Protein AF-A0A820QXB4-F1 (afdb_monomer)

Structure (mmCIF, N/CA/C/O backbone):
data_AF-A0A820QXB4-F1
#
_entry.id   AF-A0A820QXB4-F1
#
loop_
_atom_site.group_PDB
_atom_site.id
_atom_site.type_symbol
_atom_site.label_atom_id
_atom_site.label_alt_id
_atom_site.label_comp_id
_atom_site.label_asym_id
_atom_site.label_entity_id
_atom_site.label_seq_id
_atom_site.pdbx_PDB_ins_code
_atom_site.Cartn_x
_atom_site.Cartn_y
_atom_site.Cartn_z
_atom_site.occupancy
_atom_site.B_iso_or_equiv
_atom_site.auth_seq_id
_atom_site.auth_comp_id
_atom_site.auth_asym_id
_atom_site.auth_atom_id
_atom_site.pdbx_PDB_model_num
ATOM 1 N N . VAL A 1 1 ? 10.154 17.492 -9.132 1.00 56.41 1 VAL A N 1
ATOM 2 C CA . VAL A 1 1 ? 9.130 16.896 -8.247 1.00 56.41 1 VAL A CA 1
ATOM 3 C C . VAL A 1 1 ? 7.779 17.353 -8.760 1.00 56.41 1 VAL A C 1
ATOM 5 O O . VAL A 1 1 ? 7.566 18.556 -8.824 1.00 56.41 1 VAL A O 1
ATOM 8 N N . TYR A 1 2 ? 6.939 16.433 -9.230 1.00 62.53 2 TYR A N 1
ATOM 9 C CA . TYR A 1 2 ? 5.558 16.750 -9.596 1.00 62.53 2 TYR A CA 1
ATOM 10 C C . TYR A 1 2 ? 4.702 16.594 -8.343 1.00 62.53 2 TYR A C 1
ATOM 12 O O . TYR A 1 2 ? 4.760 15.550 -7.697 1.00 62.53 2 TYR A O 1
ATOM 20 N N . GLN A 1 3 ? 3.959 17.634 -7.979 1.00 75.31 3 GLN A N 1
ATOM 21 C CA . GLN A 1 3 ? 2.997 17.578 -6.886 1.00 75.31 3 GLN A CA 1
ATOM 22 C C . GLN A 1 3 ? 1.615 17.360 -7.496 1.00 75.31 3 GLN A C 1
ATOM 24 O O . GLN A 1 3 ? 1.173 18.170 -8.304 1.00 75.31 3 GLN A O 1
ATOM 29 N N . ILE A 1 4 ? 0.971 16.253 -7.129 1.00 76.50 4 ILE A N 1
ATOM 30 C CA . ILE A 1 4 ? -0.415 15.967 -7.503 1.00 76.50 4 ILE A CA 1
ATOM 31 C C . ILE A 1 4 ? -1.303 16.735 -6.523 1.00 76.50 4 ILE A C 1
ATOM 33 O O . ILE A 1 4 ? -1.159 16.571 -5.309 1.00 76.50 4 ILE A O 1
ATOM 37 N N . ALA A 1 5 ? -2.179 17.594 -7.033 1.00 83.31 5 ALA A N 1
ATOM 38 C CA . ALA A 1 5 ? -3.191 18.265 -6.231 1.00 83.31 5 ALA A CA 1
ATOM 39 C C . ALA A 1 5 ? -4.432 17.374 -6.085 1.00 83.31 5 ALA A C 1
ATOM 41 O O . ALA A 1 5 ? -4.727 16.545 -6.943 1.00 83.31 5 ALA A O 1
ATOM 42 N N . ASP A 1 6 ? -5.228 17.595 -5.037 1.00 80.56 6 ASP A N 1
ATOM 43 C CA . ASP A 1 6 ? -6.490 16.865 -4.842 1.00 80.56 6 ASP A CA 1
ATOM 44 C C . ASP A 1 6 ? -7.456 17.018 -6.032 1.00 80.56 6 ASP A C 1
ATOM 46 O O . ASP A 1 6 ? -8.269 16.133 -6.287 1.00 80.56 6 ASP A O 1
ATOM 50 N N . SER A 1 7 ? -7.366 18.130 -6.772 1.00 88.44 7 SER A N 1
ATOM 51 C CA . SER A 1 7 ? -8.154 18.380 -7.985 1.00 88.44 7 SER A CA 1
ATOM 52 C C . SER A 1 7 ? -7.769 17.494 -9.169 1.00 88.44 7 SER A C 1
ATOM 54 O O . SER A 1 7 ? -8.577 17.334 -10.079 1.00 88.44 7 SER A O 1
ATOM 56 N N . ASP A 1 8 ? -6.561 16.931 -9.163 1.00 86.81 8 ASP A N 1
ATOM 57 C CA . ASP A 1 8 ? -6.064 16.056 -10.229 1.00 86.81 8 ASP A CA 1
ATOM 58 C C . ASP A 1 8 ? -6.556 14.610 -10.047 1.00 86.81 8 ASP A C 1
ATOM 60 O O . ASP A 1 8 ? -6.450 13.788 -10.957 1.00 86.81 8 ASP A O 1
ATOM 64 N N . ILE A 1 9 ? -7.099 14.289 -8.866 1.00 86.31 9 ILE A N 1
ATOM 65 C CA . ILE A 1 9 ? -7.596 12.959 -8.520 1.00 86.31 9 ILE A CA 1
ATOM 66 C C . ILE A 1 9 ? -9.093 12.888 -8.817 1.00 86.31 9 ILE A C 1
ATOM 68 O O . ILE A 1 9 ? -9.925 13.457 -8.102 1.00 86.31 9 ILE A O 1
ATOM 72 N N . ASN A 1 10 ? -9.457 12.106 -9.831 1.00 90.12 10 ASN A N 1
ATOM 73 C CA . ASN A 1 10 ? -10.842 11.700 -10.011 1.00 90.12 10 ASN A CA 1
ATOM 74 C C . ASN A 1 10 ? -11.232 10.692 -8.919 1.00 90.12 10 ASN A C 1
ATOM 76 O O . ASN A 1 10 ? -10.693 9.589 -8.848 1.00 90.12 10 ASN A O 1
ATOM 80 N N . LYS A 1 11 ? -12.186 11.066 -8.062 1.00 88.62 11 LYS A N 1
ATOM 81 C CA . LYS A 1 11 ? -12.616 10.238 -6.924 1.00 88.62 11 LYS A CA 1
ATOM 82 C C . LYS A 1 11 ? -13.301 8.944 -7.348 1.00 88.62 11 LYS A C 1
ATOM 84 O O . LYS A 1 11 ? -13.248 7.980 -6.590 1.00 88.62 11 LYS A O 1
ATOM 89 N N . ASP A 1 12 ? -13.900 8.921 -8.533 1.00 92.75 12 ASP A N 1
ATOM 90 C CA . ASP A 1 12 ? -14.580 7.734 -9.053 1.00 92.75 12 ASP A CA 1
ATOM 91 C C . ASP A 1 12 ? -13.585 6.643 -9.484 1.00 92.75 12 ASP A C 1
ATOM 93 O O . ASP A 1 12 ? -13.932 5.463 -9.498 1.00 92.75 12 ASP A O 1
ATOM 97 N N . ASP A 1 13 ? -12.327 7.018 -9.740 1.00 89.94 13 ASP A N 1
ATOM 98 C CA . ASP A 1 13 ? -11.244 6.091 -10.093 1.00 89.94 13 ASP A CA 1
ATOM 99 C C . ASP A 1 13 ? -10.495 5.559 -8.852 1.00 89.94 13 ASP A C 1
ATOM 101 O O . ASP A 1 13 ? -9.607 4.707 -8.957 1.00 89.94 13 ASP A O 1
ATOM 105 N N . VAL A 1 14 ? -10.837 6.040 -7.649 1.00 90.56 14 VAL A N 1
ATOM 106 C CA . VAL A 1 14 ? -10.169 5.644 -6.404 1.00 90.56 14 VAL A CA 1
ATOM 107 C C . VAL A 1 14 ? -10.718 4.315 -5.893 1.00 90.56 14 VAL A C 1
ATOM 109 O O . VAL A 1 14 ? -11.868 4.201 -5.470 1.00 90.56 14 VAL A O 1
ATOM 112 N N . VAL A 1 15 ? -9.843 3.313 -5.817 1.00 91.50 15 VAL A N 1
ATOM 113 C CA . VAL A 1 15 ? -10.165 2.002 -5.243 1.00 91.50 15 VAL A CA 1
ATOM 114 C C . VAL A 1 15 ? -9.696 1.924 -3.789 1.00 91.50 15 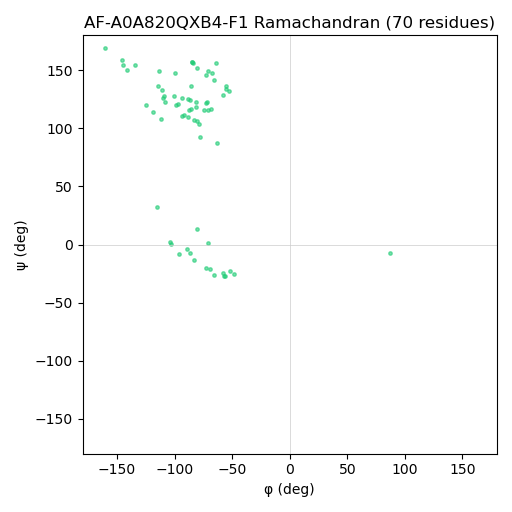VAL A C 1
ATOM 116 O O . VAL A 1 15 ? -8.507 2.042 -3.493 1.00 91.50 15 VAL A O 1
ATOM 119 N N . ILE A 1 16 ? -10.629 1.677 -2.861 1.00 91.38 16 ILE A N 1
ATOM 120 C CA . ILE A 1 16 ? -10.310 1.466 -1.441 1.00 91.38 16 ILE A CA 1
ATOM 121 C C . ILE A 1 16 ? -10.031 -0.017 -1.181 1.00 91.38 16 ILE A C 1
ATOM 123 O O . ILE A 1 16 ? -10.938 -0.851 -1.149 1.00 91.38 16 ILE A O 1
ATOM 127 N N . CYS A 1 17 ? -8.768 -0.339 -0.912 1.00 90.06 17 CYS A N 1
ATOM 128 C CA . CYS A 1 17 ? -8.341 -1.694 -0.577 1.00 90.06 17 CYS A CA 1
ATOM 129 C C . CYS A 1 17 ? -8.613 -2.022 0.900 1.00 90.06 17 CYS A C 1
ATOM 131 O O . CYS A 1 17 ? -7.892 -1.579 1.796 1.00 90.06 17 CYS A O 1
ATOM 133 N N . THR A 1 18 ? -9.627 -2.849 1.167 1.00 89.12 18 THR A N 1
ATOM 134 C CA . THR A 1 18 ? -9.849 -3.413 2.508 1.00 89.12 18 THR A CA 1
ATOM 135 C C . THR A 1 18 ? -9.056 -4.707 2.661 1.00 89.12 18 THR A C 1
ATOM 137 O O . THR A 1 18 ? -9.336 -5.697 1.989 1.00 89.12 18 THR A O 1
ATOM 140 N N . VAL A 1 19 ? -8.083 -4.715 3.572 1.00 88.56 19 VAL A N 1
ATOM 141 C CA . VAL A 1 19 ? -7.185 -5.855 3.805 1.00 88.56 19 VAL A CA 1
ATOM 142 C C . VAL A 1 19 ? -7.376 -6.465 5.187 1.00 88.56 19 VAL A C 1
ATOM 144 O O . VAL A 1 19 ? -7.486 -5.767 6.194 1.00 88.56 19 VAL A O 1
ATOM 147 N N . LYS A 1 20 ? -7.398 -7.799 5.237 1.00 91.94 20 LYS A N 1
ATOM 148 C CA . LYS A 1 20 ? -7.373 -8.566 6.489 1.00 91.94 20 LYS A CA 1
ATOM 149 C C . LYS A 1 20 ? -5.929 -8.743 6.962 1.00 91.94 20 LYS A C 1
ATOM 151 O O . LYS A 1 20 ? -5.001 -8.728 6.158 1.00 91.94 20 LYS A O 1
ATOM 156 N N . ARG A 1 21 ? -5.738 -8.973 8.265 1.00 90.56 21 ARG A N 1
ATOM 157 C CA . ARG A 1 21 ? -4.425 -9.361 8.807 1.00 90.56 21 ARG A CA 1
ATOM 158 C C . ARG A 1 21 ? -3.919 -10.614 8.086 1.00 90.56 21 ARG A C 1
ATOM 160 O O . ARG A 1 21 ? -4.681 -11.561 7.911 1.00 90.56 21 ARG A O 1
ATOM 167 N N . GLY A 1 22 ? -2.654 -10.595 7.675 1.00 92.00 22 GLY A N 1
ATOM 168 C CA . GLY A 1 22 ? -2.027 -11.666 6.893 1.00 92.00 22 GLY A CA 1
ATOM 169 C C . GLY A 1 22 ? -2.197 -11.544 5.374 1.00 92.00 22 GLY A C 1
ATOM 170 O O . GLY A 1 22 ? -1.566 -12.306 4.651 1.00 92.00 22 GLY A O 1
ATOM 171 N N . ALA A 1 23 ? -2.999 -10.597 4.874 1.00 93.88 23 ALA A N 1
ATOM 172 C CA . ALA A 1 23 ? -3.038 -10.284 3.447 1.00 93.88 23 ALA A CA 1
ATOM 173 C C . ALA A 1 23 ? -1.872 -9.364 3.046 1.00 93.88 23 ALA A C 1
ATOM 175 O O . ALA A 1 23 ? -1.402 -8.560 3.852 1.00 93.88 23 ALA A O 1
ATOM 176 N N . GLY A 1 24 ? -1.450 -9.463 1.784 1.00 92.25 24 GLY A N 1
ATOM 177 C CA . GLY A 1 24 ? -0.496 -8.550 1.155 1.00 92.25 24 GLY A CA 1
ATOM 178 C C . GLY A 1 24 ? -1.158 -7.740 0.043 1.00 92.25 24 GLY A C 1
ATOM 179 O O . GLY A 1 24 ? -2.087 -8.220 -0.607 1.00 92.25 24 GLY A O 1
ATOM 180 N N . ILE A 1 25 ? -0.672 -6.519 -0.176 1.00 91.56 25 ILE A N 1
ATOM 181 C CA . ILE A 1 25 ? -1.005 -5.707 -1.350 1.00 91.56 25 ILE A CA 1
ATOM 182 C C . ILE A 1 25 ? 0.253 -5.644 -2.209 1.00 91.56 25 ILE A C 1
ATOM 184 O O . ILE A 1 25 ? 1.310 -5.257 -1.718 1.00 91.56 25 ILE A O 1
ATOM 188 N N . PHE A 1 26 ? 0.126 -6.016 -3.480 1.00 91.56 26 PHE A N 1
ATOM 189 C CA . PHE A 1 26 ? 1.191 -5.899 -4.470 1.00 91.56 26 PHE A CA 1
ATOM 190 C C . PHE A 1 26 ? 0.811 -4.801 -5.453 1.00 91.56 26 PHE A C 1
ATOM 192 O O . PHE A 1 26 ? -0.292 -4.812 -5.999 1.00 91.56 26 PHE A O 1
ATOM 199 N N . PHE A 1 27 ? 1.712 -3.852 -5.662 1.00 89.44 27 PHE A N 1
ATOM 200 C CA . PHE A 1 27 ? 1.513 -2.754 -6.596 1.00 89.44 27 PHE A CA 1
ATOM 201 C C . PHE A 1 27 ? 2.834 -2.388 -7.271 1.00 89.44 27 PHE A C 1
ATOM 203 O O . PHE A 1 27 ? 3.909 -2.633 -6.728 1.00 89.44 27 PHE A O 1
ATOM 210 N N . SER A 1 28 ? 2.739 -1.820 -8.474 1.00 87.00 28 SER A N 1
ATOM 211 C CA . SER A 1 28 ? 3.893 -1.240 -9.163 1.00 87.00 28 SER A CA 1
ATOM 212 C C . SER A 1 28 ? 4.296 0.064 -8.486 1.00 87.00 28 SER A C 1
ATOM 214 O O . SER A 1 28 ? 3.446 0.841 -8.061 1.00 87.00 28 SER A O 1
ATOM 216 N N . ASP A 1 29 ? 5.594 0.332 -8.475 1.00 82.81 29 ASP A N 1
ATOM 217 C CA . ASP A 1 29 ? 6.209 1.623 -8.153 1.00 82.81 29 ASP A CA 1
ATOM 218 C C . ASP A 1 29 ? 5.586 2.832 -8.882 1.00 82.81 29 ASP A C 1
ATOM 220 O O . ASP A 1 29 ? 5.635 3.949 -8.373 1.00 82.81 29 ASP A O 1
ATOM 224 N N . ARG A 1 30 ? 4.960 2.622 -10.046 1.00 83.12 30 ARG A N 1
ATOM 225 C CA . ARG A 1 30 ? 4.264 3.659 -10.823 1.00 83.12 30 ARG A CA 1
ATOM 22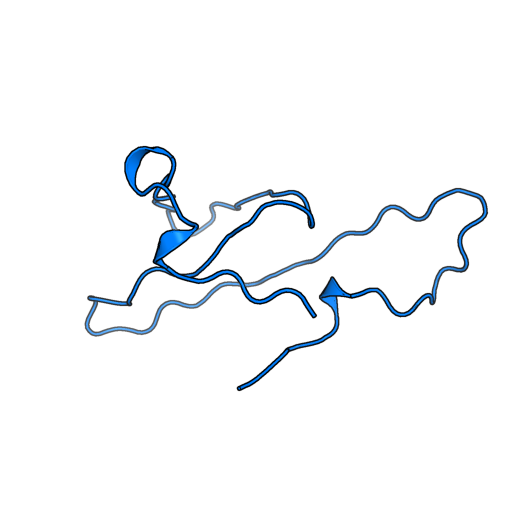6 C C . ARG A 1 30 ? 2.807 3.875 -10.418 1.00 83.12 30 ARG A C 1
ATOM 228 O O . ARG A 1 30 ? 2.167 4.784 -10.945 1.00 83.12 30 ARG A O 1
ATOM 235 N N . LEU A 1 31 ? 2.252 3.044 -9.535 1.00 86.88 31 LEU A N 1
ATOM 236 C CA . LEU A 1 31 ? 0.877 3.213 -9.078 1.00 86.88 31 LEU A CA 1
ATOM 237 C C . LEU A 1 31 ? 0.793 4.433 -8.156 1.00 86.88 31 LEU A C 1
ATOM 239 O O . LEU A 1 31 ? 1.434 4.461 -7.108 1.00 86.88 31 LEU A O 1
ATOM 243 N N . VAL A 1 32 ? -0.049 5.410 -8.495 1.00 86.19 32 VAL A N 1
ATOM 244 C CA . VAL A 1 32 ? -0.408 6.485 -7.560 1.00 86.19 32 VAL A CA 1
ATOM 245 C C . VAL A 1 32 ? -1.247 5.875 -6.439 1.00 86.19 32 VAL A C 1
ATOM 247 O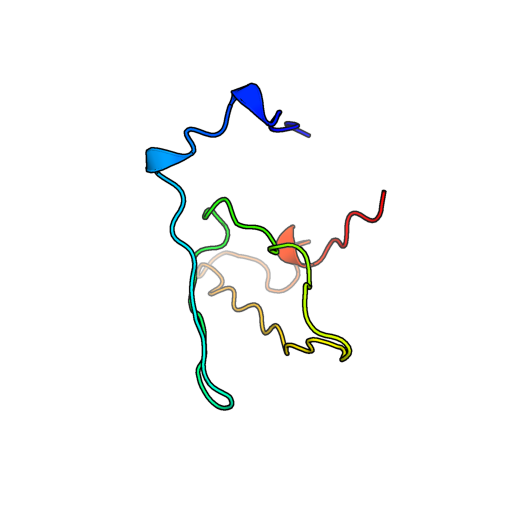 O . VAL A 1 32 ? -2.324 5.335 -6.683 1.00 86.19 32 VAL A O 1
ATOM 250 N N . HIS A 1 33 ? -0.741 5.921 -5.211 1.00 89.00 33 HIS A N 1
ATOM 251 C CA . HIS A 1 33 ? -1.398 5.330 -4.050 1.00 89.00 33 HIS A CA 1
ATOM 252 C C . HIS A 1 33 ? -1.145 6.168 -2.797 1.00 89.00 33 HIS A C 1
ATOM 254 O O . HIS A 1 33 ? -0.194 6.943 -2.717 1.00 89.00 33 HIS A O 1
ATOM 260 N N . GLY A 1 34 ? -2.014 6.006 -1.802 1.00 87.62 34 GLY A N 1
ATOM 261 C CA . GLY A 1 34 ? -1.938 6.751 -0.555 1.00 87.62 34 GLY A CA 1
ATOM 262 C C . GLY A 1 34 ? -2.719 6.080 0.566 1.00 87.62 34 GLY A C 1
ATOM 263 O O . GLY A 1 34 ? -3.484 5.138 0.356 1.00 87.62 34 GLY A O 1
ATOM 264 N N . SER A 1 35 ? -2.511 6.569 1.786 1.00 88.38 35 SER A N 1
ATOM 265 C CA . SER A 1 35 ? -3.222 6.073 2.962 1.00 88.38 35 SER A CA 1
ATOM 266 C C . SER A 1 35 ? -4.559 6.779 3.146 1.00 88.38 35 SER A C 1
ATOM 268 O O . SER A 1 35 ? -4.643 8.002 3.116 1.00 88.38 35 SER A O 1
ATOM 270 N N . THR A 1 36 ? -5.603 6.012 3.455 1.00 89.12 36 THR A N 1
ATOM 271 C CA . THR A 1 36 ? -6.845 6.579 3.994 1.00 89.12 36 THR A CA 1
ATOM 272 C C . THR A 1 36 ? -6.634 7.057 5.430 1.00 89.12 36 THR A C 1
ATOM 274 O O . THR A 1 36 ? -5.877 6.429 6.182 1.00 89.12 36 THR A O 1
ATOM 277 N N . THR A 1 37 ? -7.368 8.094 5.846 1.00 90.69 37 THR A N 1
ATOM 278 C CA . THR A 1 37 ? -7.432 8.536 7.249 1.00 90.69 37 THR A CA 1
ATOM 279 C C . THR A 1 37 ? -7.783 7.366 8.167 1.00 90.69 37 THR A C 1
ATOM 281 O O . THR A 1 37 ? -8.742 6.631 7.907 1.00 90.69 37 THR A O 1
ATOM 284 N N . ASN A 1 38 ? -7.031 7.198 9.256 1.00 92.00 38 ASN A N 1
ATOM 285 C CA . ASN A 1 38 ? -7.367 6.216 10.279 1.00 92.00 38 ASN A CA 1
ATOM 286 C C . ASN A 1 38 ? -8.558 6.723 11.106 1.00 92.00 38 ASN A C 1
ATOM 288 O O . ASN A 1 38 ? -8.462 7.753 11.766 1.00 92.00 38 ASN A O 1
ATOM 292 N N . ARG A 1 39 ? -9.686 6.008 11.043 1.00 93.19 39 ARG A N 1
ATOM 293 C CA . ARG A 1 39 ? -10.903 6.311 11.819 1.00 93.19 39 ARG A CA 1
ATOM 294 C C . ARG A 1 39 ? -11.095 5.375 13.017 1.00 93.19 39 ARG A C 1
ATOM 296 O O . ARG A 1 39 ? -12.095 5.490 13.718 1.00 93.19 39 ARG A O 1
ATOM 303 N N . ALA A 1 40 ? -10.182 4.427 13.226 1.00 90.94 40 ALA A N 1
ATOM 304 C CA . ALA A 1 40 ? -10.206 3.543 14.382 1.00 90.94 40 ALA A CA 1
ATOM 305 C C . ALA A 1 40 ? -9.524 4.211 15.585 1.00 90.94 40 ALA A C 1
ATOM 307 O O . ALA A 1 40 ? -8.656 5.064 15.426 1.00 90.94 40 ALA A O 1
ATOM 308 N N . SER A 1 41 ? -9.867 3.774 16.796 1.00 94.69 41 SER A N 1
ATOM 309 C CA . SER A 1 41 ? -9.217 4.215 18.040 1.00 94.69 41 SER A CA 1
ATOM 310 C C . SER A 1 41 ? -7.885 3.503 18.316 1.00 94.69 41 SER A C 1
ATOM 312 O O . SER A 1 41 ? -7.400 3.518 19.444 1.00 94.69 41 SER A O 1
ATOM 314 N N . ILE A 1 42 ? -7.344 2.801 17.320 1.00 94.31 42 ILE A N 1
ATOM 315 C CA . ILE A 1 42 ? -6.111 2.021 17.411 1.00 94.31 42 ILE A CA 1
ATOM 316 C C . ILE A 1 42 ? -5.236 2.307 16.198 1.00 94.31 42 ILE A C 1
ATOM 318 O O . ILE A 1 42 ? -5.739 2.634 15.119 1.00 94.31 42 ILE A O 1
ATOM 322 N N . ASP A 1 43 ? -3.935 2.119 16.365 1.00 94.00 43 ASP A N 1
ATOM 323 C CA . ASP A 1 43 ? -2.976 2.279 15.283 1.00 94.00 43 ASP A CA 1
ATOM 324 C C . ASP A 1 43 ? -3.132 1.202 14.205 1.00 94.00 43 ASP A C 1
ATOM 326 O O . ASP A 1 43 ? -3.466 0.040 14.468 1.00 94.00 43 ASP A O 1
ATOM 330 N N . ARG A 1 44 ? -2.839 1.599 12.965 1.00 90.81 44 ARG A N 1
ATOM 331 C CA . ARG A 1 44 ? -2.782 0.711 11.804 1.00 90.81 44 ARG A CA 1
ATOM 332 C C . ARG A 1 44 ? -1.336 0.597 11.338 1.00 90.81 44 ARG A C 1
ATOM 334 O O . ARG A 1 44 ? -0.812 1.526 10.733 1.00 90.81 44 ARG A O 1
ATOM 341 N N . TYR A 1 45 ? -0.730 -0.560 11.579 1.00 90.31 45 T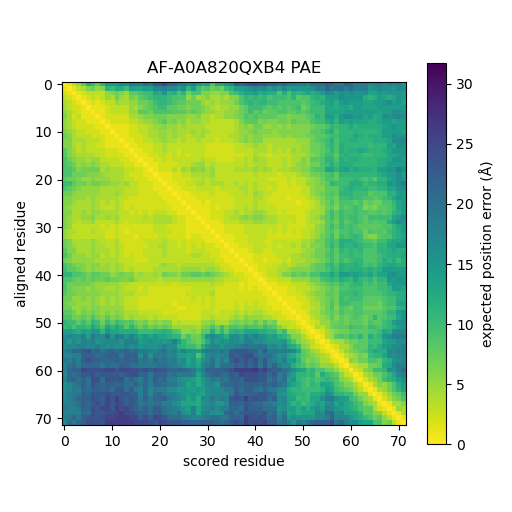YR A N 1
ATOM 342 C CA . TYR A 1 45 ? 0.635 -0.872 11.156 1.00 90.31 45 TYR A CA 1
ATOM 343 C C . TYR A 1 45 ? 0.649 -1.711 9.875 1.00 90.31 45 TYR A C 1
ATOM 345 O O . TYR A 1 45 ? -0.232 -2.546 9.662 1.00 90.31 45 TYR A O 1
ATOM 353 N N . THR A 1 46 ? 1.671 -1.509 9.044 1.00 91.25 46 THR A N 1
ATOM 354 C CA . THR A 1 46 ? 1.959 -2.331 7.864 1.00 91.25 46 THR A CA 1
ATOM 355 C C . THR A 1 46 ? 3.465 -2.518 7.717 1.00 91.25 46 THR A C 1
ATOM 357 O O . THR A 1 46 ? 4.238 -1.646 8.109 1.00 91.25 46 THR A O 1
ATOM 360 N N . VAL A 1 47 ? 3.877 -3.645 7.141 1.00 91.19 47 VAL A N 1
ATOM 361 C CA . VAL A 1 47 ? 5.260 -3.873 6.711 1.00 91.19 47 VAL A CA 1
ATOM 362 C C . VAL A 1 47 ? 5.309 -3.642 5.208 1.00 91.19 47 VAL A C 1
ATOM 364 O O . VAL A 1 47 ? 4.503 -4.212 4.475 1.00 91.19 47 VAL A O 1
ATOM 367 N N . ILE A 1 48 ? 6.230 -2.793 4.756 1.00 89.50 48 ILE A N 1
ATOM 368 C CA . ILE A 1 48 ? 6.443 -2.511 3.336 1.00 89.50 48 ILE A CA 1
ATOM 369 C C . ILE A 1 48 ? 7.758 -3.168 2.932 1.00 89.50 48 ILE A C 1
ATOM 371 O O . ILE A 1 48 ? 8.798 -2.907 3.533 1.00 89.50 48 ILE A O 1
ATOM 375 N N . SER A 1 49 ? 7.696 -4.038 1.929 1.00 87.50 49 SER A N 1
ATOM 376 C CA . SER A 1 49 ? 8.869 -4.631 1.298 1.00 87.50 49 SER A CA 1
ATOM 377 C C . SER A 1 49 ? 8.864 -4.228 -0.165 1.00 87.50 49 SER A C 1
ATOM 379 O O . SER A 1 49 ? 7.955 -4.588 -0.912 1.00 87.50 49 SER A O 1
ATOM 381 N N . THR A 1 50 ? 9.858 -3.438 -0.552 1.00 83.94 50 THR A N 1
ATOM 382 C CA . THR A 1 50 ? 10.020 -2.981 -1.929 1.00 83.94 50 THR A CA 1
ATOM 383 C C . THR A 1 50 ? 10.950 -3.938 -2.656 1.00 83.94 50 THR A C 1
ATOM 385 O O . THR A 1 50 ? 12.068 -4.183 -2.203 1.00 83.94 50 THR A O 1
ATOM 388 N N . TYR A 1 51 ? 10.492 -4.463 -3.788 1.00 79.31 51 TYR A N 1
ATOM 389 C CA . TYR A 1 51 ? 11.289 -5.301 -4.671 1.00 79.31 51 TYR A CA 1
ATOM 390 C C . TYR A 1 51 ? 11.579 -4.549 -5.971 1.00 79.31 51 TYR A C 1
ATOM 392 O O . TYR A 1 51 ? 10.671 -3.975 -6.568 1.00 79.31 51 TYR A O 1
ATOM 400 N N . HIS A 1 52 ? 12.838 -4.582 -6.401 1.00 74.69 52 HIS A N 1
ATOM 401 C CA . HIS A 1 52 ? 13.286 -4.110 -7.708 1.00 74.69 52 HIS A CA 1
ATOM 402 C C . HIS A 1 52 ? 14.025 -5.2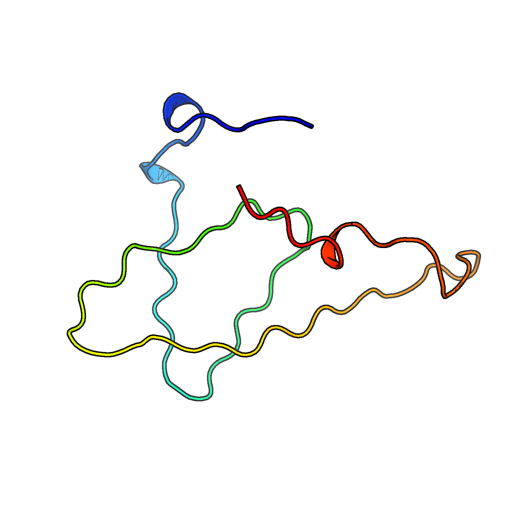61 -8.384 1.00 74.69 52 HIS A C 1
ATOM 404 O O . HIS A 1 52 ? 15.002 -5.770 -7.830 1.00 74.69 52 HIS A O 1
ATOM 410 N N . ALA A 1 53 ? 13.539 -5.698 -9.544 1.00 71.00 53 ALA A N 1
ATOM 411 C CA . ALA A 1 53 ? 14.302 -6.597 -10.397 1.00 71.00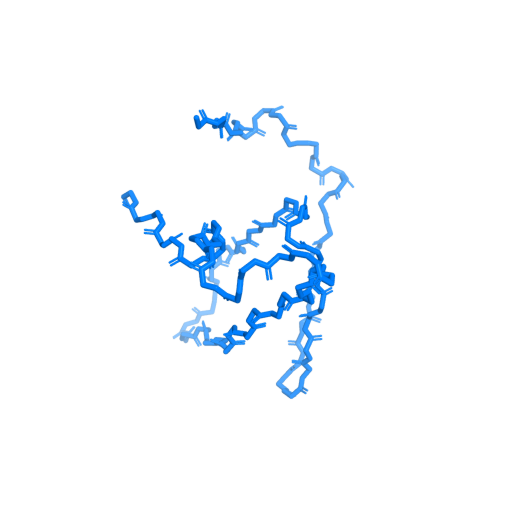 53 ALA A CA 1
ATOM 412 C C . ALA A 1 53 ? 15.255 -5.734 -11.223 1.00 71.00 53 ALA A C 1
ATOM 414 O O . ALA A 1 53 ? 14.806 -5.026 -12.123 1.00 71.00 53 ALA A O 1
ATOM 415 N N . SER A 1 54 ? 16.543 -5.780 -10.891 1.00 64.88 54 SER A N 1
ATOM 416 C CA . SER A 1 54 ? 17.584 -5.119 -11.675 1.00 64.88 54 SER A CA 1
ATOM 417 C C . SER A 1 54 ? 17.529 -5.599 -13.125 1.00 64.88 54 SER A C 1
ATOM 419 O O . SER A 1 54 ? 17.392 -6.803 -13.362 1.00 64.88 54 SER A O 1
ATOM 421 N N . ALA A 1 55 ? 17.646 -4.684 -14.088 1.00 68.50 55 ALA A N 1
ATOM 422 C CA . ALA A 1 55 ? 17.968 -5.090 -15.455 1.00 68.50 55 ALA A CA 1
ATOM 423 C C . ALA A 1 55 ? 19.377 -5.718 -15.495 1.00 68.50 55 ALA A C 1
ATOM 425 O O . ALA A 1 55 ? 20.202 -5.439 -14.623 1.00 68.50 55 ALA A O 1
ATOM 426 N N . ASP A 1 56 ? 19.660 -6.563 -16.492 1.00 71.81 56 ASP A N 1
ATOM 427 C CA . ASP A 1 56 ? 20.937 -7.299 -16.588 1.00 71.81 56 ASP A CA 1
ATOM 428 C C . ASP A 1 56 ? 22.175 -6.376 -16.615 1.00 71.81 56 ASP A C 1
ATOM 430 O O . ASP A 1 56 ? 23.276 -6.789 -16.253 1.00 71.81 56 ASP A O 1
ATOM 434 N N . ASP A 1 57 ? 21.999 -5.126 -17.043 1.00 76.88 57 ASP A N 1
ATOM 435 C CA . ASP A 1 57 ? 23.018 -4.083 -17.152 1.00 76.88 57 ASP A CA 1
ATOM 436 C C . ASP A 1 57 ? 22.948 -3.027 -16.035 1.00 76.88 57 ASP A C 1
ATOM 438 O O . ASP A 1 57 ? 23.737 -2.078 -16.023 1.00 76.88 57 ASP A O 1
ATOM 442 N N . GLU A 1 58 ? 22.029 -3.179 -15.081 1.00 63.81 58 GLU A N 1
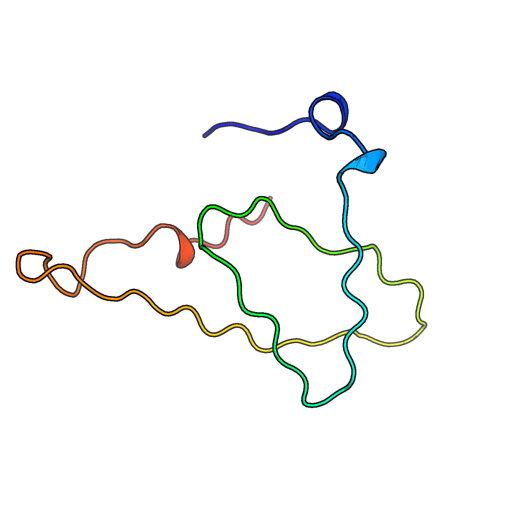ATOM 443 C CA . GLU A 1 58 ? 21.819 -2.203 -14.022 1.00 63.81 58 GLU A CA 1
ATOM 444 C C . GLU A 1 58 ? 22.761 -2.462 -12.833 1.00 63.81 58 GLU A C 1
ATOM 446 O O . GLU A 1 58 ? 22.754 -3.550 -12.246 1.00 63.81 58 GLU A O 1
ATOM 451 N N . PRO A 1 59 ? 23.566 -1.468 -12.411 1.00 66.12 59 PRO A N 1
ATOM 452 C CA . PRO A 1 59 ? 24.328 -1.569 -11.176 1.00 66.12 59 PRO A CA 1
ATOM 453 C C . PRO A 1 59 ? 23.381 -1.813 -9.995 1.00 66.12 59 PRO A C 1
ATOM 455 O O . PRO A 1 59 ? 22.438 -1.054 -9.783 1.00 66.12 59 PRO A O 1
ATOM 458 N N . PHE A 1 60 ? 23.668 -2.838 -9.189 1.00 61.00 60 PHE A N 1
ATOM 459 C CA . PHE A 1 60 ? 22.849 -3.248 -8.036 1.00 61.00 60 PHE A CA 1
ATOM 460 C C . PHE A 1 60 ? 22.522 -2.109 -7.043 1.00 61.00 60 PHE A C 1
ATOM 462 O O . PHE A 1 60 ? 21.544 -2.195 -6.301 1.00 61.00 60 PHE A O 1
ATOM 469 N N . ASP A 1 61 ? 23.331 -1.046 -7.027 1.00 58.22 61 ASP A N 1
ATOM 470 C CA . ASP A 1 61 ? 23.294 0.023 -6.026 1.00 58.22 61 ASP A CA 1
ATOM 471 C C . ASP A 1 61 ? 22.913 1.404 -6.590 1.00 58.22 61 ASP A C 1
ATOM 473 O O . ASP A 1 61 ? 23.388 2.438 -6.121 1.00 58.22 61 ASP A O 1
ATOM 477 N N . LEU A 1 62 ? 22.062 1.457 -7.620 1.00 57.66 62 LEU A N 1
ATOM 478 C CA . LEU A 1 62 ? 21.455 2.731 -8.005 1.00 57.66 62 LEU A CA 1
ATOM 479 C C . LEU A 1 62 ? 20.527 3.240 -6.890 1.00 57.66 62 LEU A C 1
ATOM 481 O O . LEU A 1 62 ? 19.797 2.482 -6.244 1.00 57.66 62 LEU A O 1
ATOM 485 N N . SER A 1 63 ? 20.549 4.556 -6.676 1.00 56.59 63 SER A N 1
ATOM 486 C CA . SER A 1 63 ? 19.664 5.274 -5.758 1.00 56.59 63 SER A CA 1
ATOM 487 C C . SER A 1 63 ? 18.211 5.134 -6.221 1.00 56.59 63 SER A C 1
ATOM 489 O O . SER A 1 63 ? 17.711 5.938 -7.008 1.00 56.59 63 SER A O 1
ATOM 491 N N . PHE A 1 64 ? 17.550 4.063 -5.782 1.00 57.25 64 PHE A N 1
ATOM 492 C CA . PHE A 1 64 ? 16.179 3.749 -6.159 1.00 57.25 64 PHE A CA 1
ATOM 493 C C . PHE A 1 64 ? 15.210 4.717 -5.455 1.00 57.25 64 PHE A C 1
ATOM 495 O O . PHE A 1 64 ? 15.187 4.731 -4.221 1.00 57.25 64 PHE A O 1
ATOM 502 N N . PRO A 1 65 ? 14.383 5.491 -6.186 1.00 55.16 65 PRO A N 1
ATOM 503 C CA . PRO A 1 65 ? 13.520 6.524 -5.601 1.00 55.16 65 PRO A CA 1
ATOM 504 C C . PRO A 1 65 ? 12.563 6.011 -4.519 1.00 55.16 65 PRO A C 1
ATOM 506 O O . PRO A 1 65 ? 12.233 6.740 -3.591 1.00 55.16 65 PRO A O 1
ATOM 509 N N . ALA A 1 66 ? 12.169 4.732 -4.563 1.00 54.09 66 ALA A N 1
ATOM 510 C CA . ALA A 1 66 ? 11.330 4.136 -3.521 1.00 54.09 66 ALA A CA 1
ATOM 511 C C . ALA A 1 66 ? 12.051 3.922 -2.167 1.00 54.09 66 ALA A C 1
ATOM 513 O O . ALA A 1 66 ? 11.451 3.376 -1.242 1.00 54.09 66 ALA A O 1
ATOM 514 N N . ARG A 1 67 ? 13.330 4.315 -2.045 1.00 51.34 67 ARG A N 1
ATOM 515 C CA . ARG A 1 67 ? 14.093 4.359 -0.784 1.00 51.34 67 ARG A CA 1
ATOM 516 C C . ARG A 1 67 ? 14.102 5.751 -0.135 1.00 51.34 67 ARG A C 1
ATOM 518 O O . ARG A 1 67 ? 14.565 5.867 0.998 1.00 51.34 67 ARG A O 1
ATOM 525 N N . GLU A 1 68 ? 13.602 6.791 -0.804 1.00 48.59 68 GLU A N 1
ATOM 526 C CA . GLU A 1 68 ? 13.538 8.142 -0.239 1.00 48.59 68 GLU A CA 1
ATOM 527 C C . GLU A 1 68 ? 12.192 8.375 0.459 1.00 48.59 68 GLU A C 1
ATOM 529 O O . GLU A 1 68 ? 11.137 8.454 -0.169 1.00 48.59 68 GLU A O 1
ATOM 534 N N . ILE A 1 69 ? 12.221 8.493 1.790 1.00 46.62 69 ILE A N 1
ATOM 535 C CA . ILE A 1 69 ? 11.067 8.960 2.561 1.00 46.62 69 ILE A CA 1
ATOM 536 C C . ILE A 1 69 ? 11.020 10.484 2.430 1.00 46.62 69 ILE A C 1
ATOM 538 O O . ILE A 1 69 ? 11.784 11.192 3.084 1.00 46.62 69 ILE A O 1
ATOM 542 N N . LEU A 1 70 ? 10.111 10.996 1.602 1.00 47.47 70 LEU A N 1
ATOM 543 C CA . LEU A 1 70 ? 9.779 12.418 1.589 1.00 47.47 70 LEU A CA 1
ATOM 544 C C . LEU A 1 70 ? 8.857 12.713 2.780 1.00 47.47 70 LEU A C 1
ATOM 546 O O . LEU A 1 70 ? 7.642 12.546 2.696 1.00 47.47 70 LEU A O 1
ATOM 550 N N . SER A 1 71 ? 9.439 13.102 3.915 1.00 38.72 71 SER A N 1
ATOM 551 C CA . SER A 1 71 ? 8.690 13.682 5.033 1.00 38.72 71 SER A CA 1
ATOM 552 C C . SER A 1 71 ? 8.539 15.188 4.810 1.00 38.72 71 SER A C 1
ATOM 554 O O . SER A 1 71 ? 9.550 15.895 4.780 1.00 38.72 71 SER A O 1
ATOM 556 N N . TYR A 1 72 ? 7.301 15.658 4.656 1.00 42.03 72 TYR A N 1
ATOM 557 C CA . TYR A 1 72 ? 6.932 17.076 4.727 1.00 42.03 72 TYR A CA 1
ATOM 558 C C . TYR A 1 72 ? 6.415 17.416 6.123 1.00 42.03 72 TYR A C 1
ATOM 560 O O . TYR A 1 72 ? 5.701 16.561 6.698 1.00 42.03 72 TYR A O 1
#

Secondary structure (DSSP, 8-state):
-PPPPGGGS-GGG-------TT------TTS---PPPP-SSS-------------TTS-TT---GGG-----

pLDDT: mean 79.14, std 15.48, range [38.72, 94.69]

Mean predicted aligned error: 8.7 Å

Foldseek 3Di:
DDDDDPVN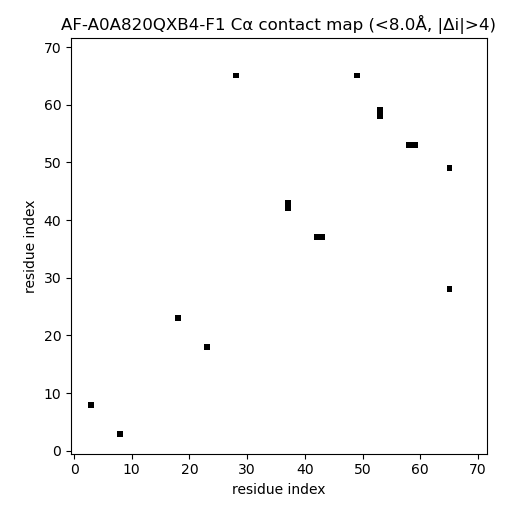DDPVPDDDDDDDPPDDDDDDPPDDDDDDDDPDPDDDDDDDDDDDDADPPGDPDDPDPVPDDPDD

Solvent-accessible surface area (backbone atoms only — not comparable to full-atom values): 5761 Å² total; per-residue (Å²): 136,87,80,85,53,79,87,75,56,63,70,89,76,60,82,86,84,86,76,59,93,92,64,83,86,87,79,60,92,83,58,90,79,82,83,77,83,84,86,61,100,62,89,87,87,84,86,86,83,89,84,79,84,73,55,99,86,49,70,93,80,63,88,55,70,93,74,64,82,85,80,130

Sequence (72 aa):
VYQIADSDINKDDVVICTVKRGAGIFFSDRLVHGSTTNRASIDRYTVISTYHASADDEPFDLSFPAREILSY

Radius of gyration: 15.65 Å; Cα contacts (8 Å, |Δi|>4): 8; chains: 1; bounding box: 39×30×35 Å

Organism: NCBI:txid4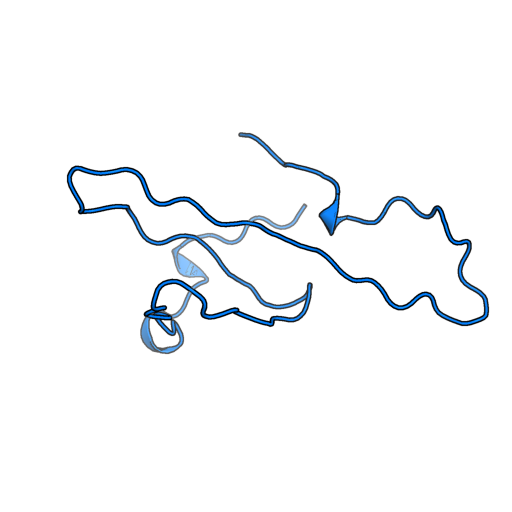33720